Protein AF-A0A380FAA0-F1 (afdb_monomer)

Sequence (65 aa):
MNVKHRAWNYVAVGYGQDLQWWKTFFSVVRMVGYEGFVSLEMEDLTMSPEAGVDASIAALKQVLV

InterPro domains:
  IPR036237 Xylose isomerase-like superfamily [SSF51658] (8-64)

Foldseek 3Di:
DDPPPDPDFDAAACPPDHLVVLLVVQVVVVVVPDDDDDDDDAGGPVDDSVVSVVVNVVSCVSRHD

Nearest PDB structures (foldseek):
  3if4-assembly1_C  TM=4.368E-01  e=2.372E+00  unidentified
  8gmh-assembly2_F  TM=3.254E-01  e=1.451E+00  Streptococcus intermedius B196

Secondary structure (DSSP, 8-state):
---TT-S-----TTTSS-HHHHHHHHHHHHHTT--S--------TTS-HHHHHHHHHHHHTTT--

Solvent-accessible surface area (backbone atoms only — not comparable to full-atom values): 4156 Å² total; per-residue (Å²): 132,82,67,89,82,48,96,71,79,60,58,36,54,55,75,70,58,48,64,68,56,48,29,52,51,44,49,53,47,44,74,77,67,59,85,77,86,87,83,87,84,82,68,32,85,88,54,55,69,67,59,34,45,55,47,21,51,59,42,46,72,74,28,65,129

Radius of gyration: 13.34 Å; Cα contacts (8 Å, |Δi|>4): 58; chains: 1; bounding box: 32×20×34 Å

Mean predicted aligned error: 3.27 Å

pLDDT: mean 94.05, std 6.89, range [63.47, 98.31]

Organism: Staphylococcus gallinarum (NCBI:txid1293)

Structure (mmCIF, N/CA/C/O backbone):
data_AF-A0A380FAA0-F1
#
_entry.id   AF-A0A380FAA0-F1
#
loop_
_atom_site.group_PDB
_atom_site.id
_atom_site.type_symbol
_atom_site.label_atom_id
_atom_site.label_alt_id
_atom_site.label_comp_id
_atom_site.label_asym_id
_atom_site.label_entity_id
_atom_site.label_seq_id
_atom_site.pdbx_PDB_ins_code
_atom_site.Cartn_x
_atom_site.Cartn_y
_atom_site.Cartn_z
_atom_site.occupancy
_atom_site.B_iso_or_equiv
_atom_site.auth_seq_id
_atom_site.auth_comp_id
_atom_site.auth_asym_id
_atom_site.auth_atom_id
_atom_site.pdbx_PDB_model_num
ATOM 1 N N . MET A 1 1 ? 6.851 10.682 -17.778 1.00 63.47 1 MET A N 1
ATOM 2 C CA . MET A 1 1 ? 7.650 11.410 -16.761 1.00 63.47 1 MET A CA 1
ATOM 3 C C . MET A 1 1 ? 8.995 10.705 -16.591 1.00 63.47 1 MET A C 1
ATOM 5 O O . MET A 1 1 ? 9.026 9.490 -16.733 1.00 63.47 1 MET A O 1
ATOM 9 N N . ASN A 1 2 ? 10.101 11.418 -16.344 1.00 69.25 2 ASN A N 1
ATOM 10 C CA . ASN A 1 2 ? 11.415 10.782 -16.154 1.00 69.25 2 ASN A CA 1
ATOM 11 C C . ASN A 1 2 ? 11.584 10.330 -14.692 1.00 69.25 2 ASN A C 1
ATOM 13 O O . ASN A 1 2 ? 11.823 11.152 -13.811 1.00 69.25 2 ASN A O 1
ATOM 17 N N . VAL A 1 3 ? 11.436 9.026 -14.447 1.00 75.12 3 VAL A N 1
ATOM 18 C CA . VAL A 1 3 ? 11.540 8.415 -13.107 1.00 75.12 3 VAL A CA 1
ATOM 19 C C . VAL A 1 3 ? 12.997 8.157 -12.697 1.00 75.12 3 VAL A C 1
ATOM 21 O O . VAL A 1 3 ? 13.304 8.103 -11.514 1.00 75.12 3 VAL A O 1
ATOM 24 N N . LYS A 1 4 ? 13.923 8.054 -13.662 1.00 77.62 4 LYS A N 1
ATOM 25 C CA . LYS A 1 4 ? 15.304 7.581 -13.440 1.00 77.62 4 LYS A CA 1
ATOM 26 C C . LYS A 1 4 ? 16.194 8.541 -12.647 1.00 77.62 4 LYS A C 1
ATOM 28 O O . LYS A 1 4 ? 17.206 8.108 -12.111 1.00 77.62 4 LYS A O 1
ATOM 33 N N . HIS A 1 5 ? 15.847 9.824 -12.588 1.00 85.44 5 HIS A N 1
ATOM 34 C CA . HIS A 1 5 ? 16.601 10.828 -11.825 1.00 85.44 5 HIS A CA 1
ATOM 35 C C . HIS A 1 5 ? 15.901 11.246 -10.529 1.00 85.44 5 HIS A C 1
ATOM 37 O O . HIS A 1 5 ? 16.313 12.215 -9.894 1.00 85.44 5 HIS A O 1
ATOM 43 N N . ARG A 1 6 ? 14.823 10.556 -10.140 1.00 86.31 6 ARG A N 1
ATOM 44 C CA . ARG A 1 6 ? 14.138 10.836 -8.880 1.00 86.31 6 ARG A CA 1
ATOM 45 C C . ARG A 1 6 ? 14.839 10.117 -7.734 1.00 86.31 6 ARG A C 1
ATOM 47 O O . ARG A 1 6 ? 15.253 8.973 -7.875 1.00 86.31 6 ARG A O 1
ATOM 54 N N . ALA A 1 7 ? 14.916 10.783 -6.586 1.00 90.44 7 ALA A N 1
ATOM 55 C CA . ALA A 1 7 ? 15.400 10.170 -5.352 1.00 90.44 7 ALA A CA 1
ATOM 56 C C . ALA A 1 7 ? 14.389 9.174 -4.747 1.00 90.44 7 ALA A C 1
ATOM 58 O O . ALA A 1 7 ? 14.760 8.377 -3.893 1.00 90.44 7 ALA A O 1
ATOM 59 N N . TRP A 1 8 ? 13.118 9.232 -5.166 1.00 90.38 8 TRP A N 1
ATOM 60 C CA . TRP A 1 8 ? 12.037 8.382 -4.667 1.00 90.38 8 TRP A CA 1
ATOM 61 C C . TRP A 1 8 ? 10.885 8.270 -5.681 1.00 90.38 8 TRP A C 1
ATOM 63 O O . TRP A 1 8 ? 10.791 9.059 -6.628 1.00 90.38 8 TRP A O 1
ATOM 73 N N . ASN A 1 9 ? 10.014 7.280 -5.480 1.00 91.00 9 ASN A N 1
ATOM 74 C CA . ASN A 1 9 ? 8.831 7.011 -6.296 1.00 91.00 9 ASN A CA 1
ATOM 75 C C . ASN A 1 9 ? 7.694 6.483 -5.406 1.00 91.00 9 ASN A C 1
ATOM 77 O O . ASN A 1 9 ? 7.970 5.842 -4.391 1.00 91.00 9 ASN A O 1
ATOM 81 N N . TYR A 1 10 ? 6.440 6.723 -5.794 1.00 93.94 10 TYR A N 1
ATOM 82 C CA . TYR A 1 10 ? 5.309 6.012 -5.197 1.00 93.94 10 TYR A CA 1
ATOM 83 C C . TYR A 1 10 ? 5.356 4.546 -5.606 1.00 93.94 10 TYR A C 1
ATOM 85 O O . TYR A 1 10 ? 5.747 4.229 -6.725 1.00 93.94 10 TYR A O 1
ATOM 93 N N . VAL A 1 11 ? 4.986 3.657 -4.693 1.00 95.75 11 VAL A N 1
ATOM 94 C CA . VAL A 1 11 ? 4.991 2.217 -4.942 1.00 95.75 11 VAL A CA 1
ATOM 95 C C . VAL A 1 11 ? 3.704 1.582 -4.450 1.00 95.75 11 VAL A C 1
ATOM 97 O O . VAL A 1 11 ? 3.051 2.123 -3.554 1.00 95.75 11 VAL A O 1
ATOM 100 N N . ALA A 1 12 ? 3.355 0.434 -5.026 1.00 97.31 12 ALA A N 1
ATOM 101 C CA . ALA A 1 12 ? 2.210 -0.353 -4.585 1.00 97.31 12 ALA A CA 1
ATOM 102 C C . ALA A 1 12 ? 2.289 -0.675 -3.076 1.00 97.31 12 ALA A C 1
ATOM 104 O O . ALA A 1 12 ? 3.372 -0.817 -2.491 1.00 97.31 12 ALA A O 1
ATOM 105 N N . VAL A 1 13 ? 1.130 -0.804 -2.426 1.00 97.69 13 VAL A N 1
ATOM 106 C CA . VAL A 1 13 ? 1.047 -1.118 -0.991 1.00 97.69 13 VAL A CA 1
ATOM 107 C C . VAL A 1 13 ? 1.747 -2.455 -0.723 1.00 97.69 13 VAL A C 1
ATOM 109 O O . VAL A 1 13 ? 1.482 -3.450 -1.392 1.00 97.69 13 VAL A O 1
ATOM 112 N N . GLY A 1 14 ? 2.659 -2.474 0.253 1.00 96.00 14 GLY A N 1
ATOM 113 C CA . GLY A 1 14 ? 3.502 -3.632 0.575 1.00 96.00 14 GLY A CA 1
ATOM 114 C C . GLY A 1 14 ? 4.888 -3.640 -0.087 1.00 96.00 14 GLY A C 1
ATOM 115 O O . GLY A 1 14 ? 5.736 -4.418 0.340 1.00 96.00 14 GLY A O 1
ATOM 116 N N . TYR A 1 15 ? 5.148 -2.771 -1.073 1.00 95.81 15 TYR A N 1
ATOM 117 C CA . TYR A 1 15 ? 6.459 -2.653 -1.741 1.00 95.81 15 TYR A CA 1
ATOM 118 C C . TYR A 1 15 ? 7.323 -1.505 -1.199 1.00 95.81 15 TYR A C 1
ATOM 120 O O . TYR A 1 15 ? 8.527 -1.473 -1.440 1.00 95.81 15 TYR A O 1
ATOM 128 N N . GLY A 1 16 ? 6.716 -0.563 -0.473 1.00 95.25 16 GLY A N 1
ATOM 129 C CA . GLY A 1 16 ? 7.416 0.509 0.239 1.00 95.25 16 GLY A CA 1
ATOM 130 C C . GLY A 1 16 ? 7.517 0.190 1.724 1.00 95.25 16 GLY A C 1
ATOM 131 O O . GLY A 1 16 ? 8.538 -0.292 2.202 1.00 95.25 16 GLY A O 1
ATOM 132 N N . GLN A 1 17 ? 6.424 0.440 2.446 1.00 97.44 17 GLN A N 1
ATOM 133 C CA . GLN A 1 17 ? 6.254 -0.049 3.813 1.00 97.44 17 GLN A CA 1
ATOM 134 C C . GLN A 1 17 ? 5.805 -1.512 3.802 1.00 97.44 17 GLN A C 1
ATOM 136 O O . GLN A 1 17 ? 4.961 -1.893 2.983 1.00 97.44 17 GLN A O 1
ATOM 141 N N . ASP A 1 18 ? 6.341 -2.306 4.728 1.00 97.50 18 ASP A N 1
ATOM 142 C CA . ASP A 1 18 ? 6.003 -3.721 4.868 1.00 97.50 18 ASP A CA 1
ATOM 143 C C . ASP A 1 18 ? 4.598 -3.943 5.462 1.00 97.50 18 ASP A C 1
ATOM 145 O O . ASP A 1 18 ? 3.917 -3.026 5.933 1.00 97.50 18 ASP A O 1
ATOM 149 N N . LEU A 1 19 ? 4.136 -5.197 5.444 1.00 98.06 19 LEU A N 1
ATOM 150 C CA . LEU A 1 19 ? 2.809 -5.544 5.961 1.00 98.06 19 LEU A CA 1
ATOM 151 C C . LEU A 1 19 ? 2.667 -5.287 7.467 1.00 98.06 19 LEU A C 1
ATOM 153 O O . LEU A 1 19 ? 1.558 -5.025 7.930 1.00 98.06 19 LEU A O 1
ATOM 157 N N . GLN A 1 20 ? 3.751 -5.369 8.243 1.00 98.00 20 GLN A N 1
ATOM 158 C CA . GLN A 1 20 ? 3.693 -5.131 9.685 1.00 98.00 20 GLN A CA 1
ATOM 159 C C . GLN A 1 20 ? 3.432 -3.653 9.979 1.00 98.00 20 GLN A C 1
ATOM 161 O O . GLN A 1 20 ? 2.615 -3.322 10.847 1.00 98.00 20 GLN A O 1
ATOM 166 N N . TRP A 1 21 ? 4.074 -2.764 9.228 1.00 98.31 21 TRP A N 1
ATOM 167 C CA . TRP A 1 21 ? 3.826 -1.336 9.290 1.00 98.31 21 TRP A CA 1
ATOM 168 C C . TRP A 1 21 ? 2.364 -1.025 8.958 1.00 98.31 21 TRP A C 1
ATOM 170 O O . TRP A 1 21 ? 1.688 -0.366 9.748 1.00 98.31 21 TRP A O 1
ATOM 180 N N . TRP A 1 22 ? 1.830 -1.581 7.862 1.00 98.06 22 TRP A N 1
ATOM 181 C CA . TRP A 1 22 ? 0.432 -1.355 7.470 1.00 98.06 22 TRP A CA 1
ATOM 182 C C . TRP A 1 22 ? -0.581 -1.912 8.476 1.00 98.06 22 TRP A C 1
ATOM 184 O O . TRP A 1 22 ? -1.566 -1.237 8.773 1.00 98.06 22 TRP A O 1
ATOM 194 N N . LYS A 1 23 ? -0.327 -3.090 9.065 1.00 98.00 23 LYS A N 1
ATOM 195 C CA . LYS A 1 23 ? -1.151 -3.626 10.168 1.00 98.00 23 LYS A CA 1
ATOM 196 C C . LYS A 1 23 ? -1.192 -2.664 11.342 1.00 98.00 23 LYS A C 1
ATOM 198 O O . LYS A 1 23 ? -2.258 -2.399 11.893 1.00 98.00 23 LYS A O 1
A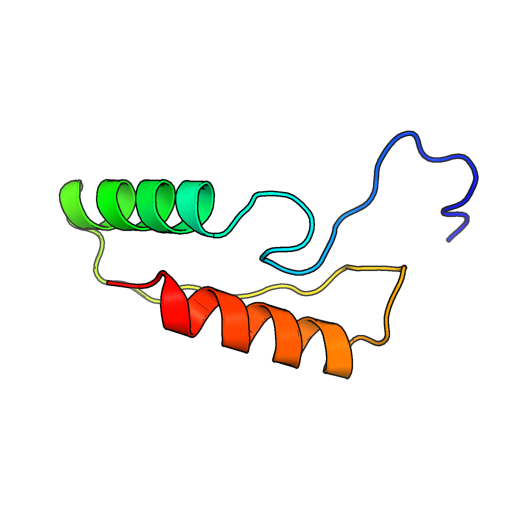TOM 203 N N . THR A 1 24 ? -0.030 -2.134 11.714 1.00 98.19 24 THR A N 1
ATOM 204 C CA . THR A 1 24 ? 0.092 -1.185 12.824 1.00 98.19 24 THR A CA 1
ATOM 205 C C . THR A 1 24 ? -0.675 0.097 12.514 1.00 98.19 24 THR A C 1
ATOM 207 O O . THR A 1 24 ? -1.467 0.548 13.337 1.00 98.19 24 THR A O 1
ATOM 210 N N . PHE A 1 25 ? -0.508 0.638 11.305 1.00 97.75 25 PHE A N 1
ATOM 211 C CA . PHE A 1 25 ? -1.208 1.833 10.846 1.00 97.75 25 PHE A CA 1
ATOM 212 C C . PHE A 1 25 ? -2.733 1.679 10.939 1.00 97.75 25 PHE A C 1
ATOM 214 O O . PHE A 1 25 ? -3.387 2.477 11.611 1.00 97.75 25 PHE A O 1
ATOM 221 N N . PHE A 1 26 ? -3.303 0.625 10.344 1.00 97.56 26 PHE A N 1
ATOM 222 C CA . PHE A 1 26 ? -4.754 0.419 10.370 1.00 97.56 26 PHE A CA 1
ATOM 223 C C . PHE A 1 26 ? -5.291 0.062 11.757 1.00 97.56 26 PHE A C 1
ATOM 225 O O . PHE A 1 26 ? -6.39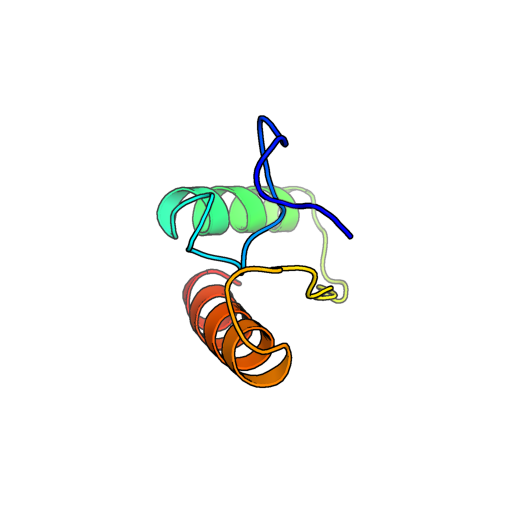0 0.491 12.103 1.00 97.56 26 PHE A O 1
ATOM 232 N N . SER A 1 27 ? -4.502 -0.620 12.593 1.00 97.12 27 SER A N 1
ATOM 233 C CA . SER A 1 27 ? -4.871 -0.858 13.994 1.00 97.12 27 SER A CA 1
ATOM 234 C C . SER A 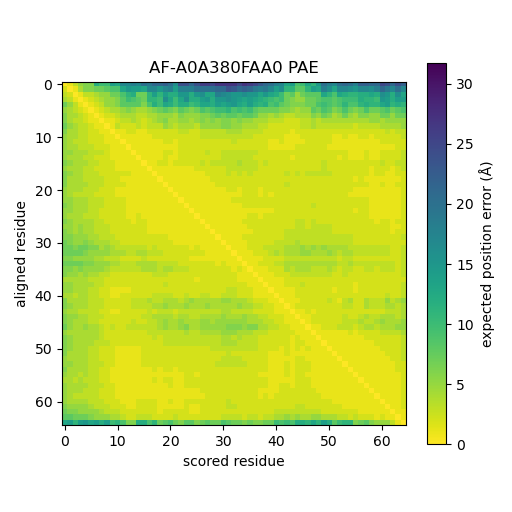1 27 ? -5.032 0.460 14.755 1.00 97.12 27 SER A C 1
ATOM 236 O O . SER A 1 27 ? -6.029 0.652 15.447 1.00 97.12 27 SER A O 1
ATOM 238 N N . VAL A 1 28 ? -4.102 1.405 14.582 1.00 97.81 28 VAL A N 1
ATOM 239 C CA . VAL A 1 28 ? -4.189 2.735 15.208 1.00 97.81 28 VAL A CA 1
ATOM 240 C C . VAL A 1 28 ? -5.385 3.522 14.670 1.00 97.81 28 VAL A C 1
ATOM 242 O O . VAL A 1 28 ? -6.134 4.095 15.458 1.00 97.81 28 VAL A O 1
ATOM 245 N N . VAL A 1 29 ? -5.611 3.510 13.351 1.00 97.38 29 VAL A N 1
ATOM 246 C CA . VAL A 1 29 ? -6.781 4.155 12.723 1.00 97.38 29 VAL A CA 1
ATOM 247 C C . VAL A 1 29 ? -8.092 3.610 13.304 1.00 97.38 29 VAL A C 1
ATOM 249 O O . VAL A 1 29 ? -8.995 4.379 13.640 1.00 97.38 29 VAL A O 1
ATOM 252 N N . ARG A 1 30 ? -8.188 2.293 13.509 1.00 96.31 30 ARG A N 1
ATOM 253 C CA . ARG A 1 30 ? -9.356 1.669 14.138 1.00 96.31 30 ARG A CA 1
ATOM 254 C C . ARG A 1 30 ? -9.500 2.062 15.610 1.00 96.31 30 ARG A C 1
ATOM 256 O O . ARG A 1 30 ? -10.609 2.365 16.044 1.00 96.31 30 ARG A O 1
ATOM 263 N N . MET A 1 31 ? -8.399 2.102 16.364 1.00 97.50 31 MET A N 1
ATOM 264 C CA . MET A 1 31 ? -8.387 2.483 17.785 1.00 97.50 31 MET A CA 1
ATOM 265 C C . MET A 1 31 ? -8.880 3.911 18.030 1.00 97.50 31 MET A C 1
ATOM 267 O O . MET A 1 31 ? -9.479 4.172 19.070 1.00 97.50 31 MET A O 1
ATOM 271 N N . VAL A 1 32 ? -8.662 4.828 17.083 1.00 97.69 32 VAL A N 1
ATOM 272 C CA . VAL A 1 32 ? -9.186 6.202 17.173 1.00 97.69 32 VAL A CA 1
ATOM 273 C C . VAL A 1 32 ? -10.650 6.324 16.725 1.00 97.69 32 VAL A C 1
ATOM 275 O O . VAL A 1 32 ? -11.187 7.428 16.686 1.00 97.69 32 VAL A O 1
ATOM 278 N N . GLY A 1 33 ? -11.313 5.204 16.418 1.00 97.50 33 GLY A N 1
ATOM 279 C CA . GLY A 1 33 ? -12.748 5.143 16.135 1.00 97.50 33 GLY A CA 1
ATOM 280 C C . GLY A 1 33 ? -13.129 5.338 14.668 1.00 97.50 33 GLY A C 1
ATOM 281 O O . GLY A 1 33 ? -14.295 5.594 14.379 1.00 97.50 33 GLY A O 1
ATOM 282 N N . TYR A 1 34 ? -12.185 5.231 13.729 1.00 97.00 34 TYR A N 1
ATOM 283 C CA . TYR A 1 34 ? -12.510 5.312 12.306 1.00 97.00 34 TYR A CA 1
ATOM 284 C C . TYR A 1 34 ? -13.148 4.008 11.795 1.00 97.00 34 TYR A C 1
ATOM 286 O O . TYR A 1 34 ? -12.601 2.923 11.993 1.00 97.00 34 TYR A O 1
ATOM 294 N N . GLU A 1 35 ? -14.287 4.128 11.105 1.00 95.62 35 GLU A N 1
ATOM 295 C CA . GLU A 1 35 ? -15.069 3.011 10.529 1.00 95.62 35 GLU A CA 1
ATOM 296 C C . GLU A 1 35 ? -15.465 3.255 9.060 1.00 95.62 35 GLU A C 1
ATOM 298 O O . GLU A 1 35 ? -16.383 2.631 8.531 1.00 95.62 35 GLU A O 1
ATOM 303 N N . GLY A 1 36 ? -14.809 4.212 8.402 1.00 95.88 36 GLY A N 1
ATOM 304 C CA . GLY A 1 36 ? -15.115 4.601 7.028 1.00 95.88 36 GLY A CA 1
ATOM 305 C C . GLY A 1 36 ? -14.392 3.774 5.963 1.00 95.88 36 GLY A C 1
ATOM 306 O O . GLY A 1 36 ? -13.728 2.774 6.236 1.00 95.88 36 GLY A O 1
ATOM 307 N N . PHE A 1 37 ? -14.507 4.230 4.715 1.00 95.94 37 PHE A N 1
ATOM 308 C CA . PHE A 1 37 ? -13.862 3.600 3.566 1.00 95.94 37 PHE A CA 1
ATOM 309 C C . PHE A 1 37 ? -12.361 3.889 3.500 1.00 95.94 37 PHE A C 1
ATOM 311 O O . PHE A 1 37 ? -11.930 5.037 3.575 1.00 95.94 37 PHE A O 1
ATOM 318 N N . VAL A 1 38 ? -11.572 2.852 3.224 1.00 95.12 38 VAL A 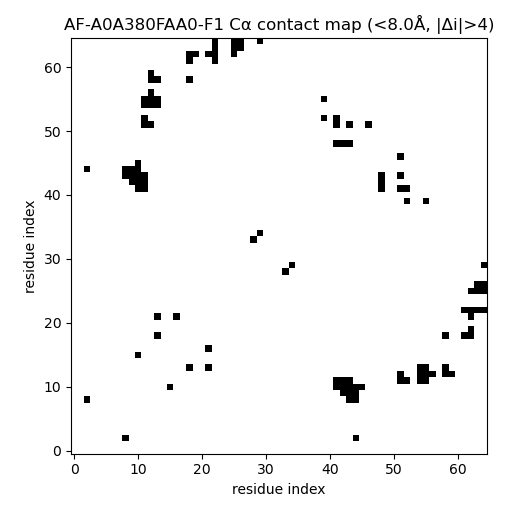N 1
ATOM 319 C CA . VAL A 1 38 ? -10.170 2.997 2.818 1.00 95.12 38 VAL A CA 1
ATOM 320 C C . VAL A 1 38 ? -10.114 3.056 1.294 1.00 95.12 38 VAL A C 1
ATOM 322 O O . VAL A 1 38 ? -10.462 2.088 0.621 1.00 95.12 38 VAL A O 1
ATOM 325 N N . SER A 1 39 ? -9.691 4.199 0.753 1.00 96.12 39 SER A N 1
ATOM 326 C CA . SER A 1 39 ? -9.497 4.384 -0.688 1.00 96.12 39 SER A CA 1
ATOM 327 C C . SER A 1 39 ? -8.057 4.060 -1.083 1.00 96.12 39 SER A C 1
ATOM 329 O O . SER A 1 39 ? -7.124 4.427 -0.372 1.00 96.12 39 SER A O 1
ATOM 331 N N . LEU A 1 40 ? -7.884 3.400 -2.228 1.00 95.88 40 LEU A N 1
ATOM 332 C CA . LEU A 1 40 ? -6.585 3.102 -2.829 1.00 95.88 40 LEU A CA 1
ATOM 333 C C . LEU A 1 40 ? -6.389 3.979 -4.068 1.00 95.88 40 LEU A C 1
ATOM 335 O O . LEU A 1 40 ? -7.236 3.991 -4.958 1.00 95.88 40 LEU A O 1
ATOM 339 N N . GLU A 1 41 ? -5.248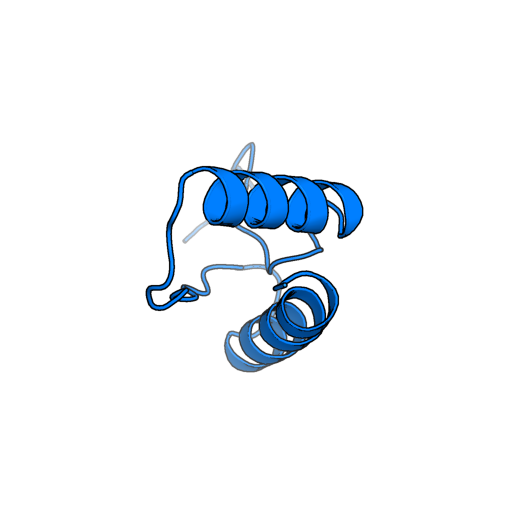 4.653 -4.137 1.00 96.12 41 GLU A N 1
ATOM 340 C CA . GLU A 1 41 ? -4.756 5.336 -5.331 1.00 96.12 41 GLU A CA 1
ATOM 341 C C . GLU A 1 41 ? -3.457 4.659 -5.778 1.00 96.12 41 GLU A C 1
ATOM 343 O O . GLU A 1 41 ? -2.592 4.358 -4.953 1.00 96.12 41 GLU A O 1
ATOM 348 N N . MET A 1 42 ? -3.342 4.365 -7.073 1.00 94.44 42 MET A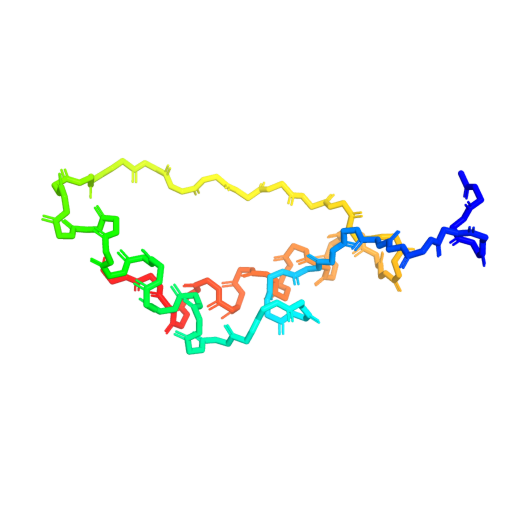 N 1
ATOM 349 C CA . MET A 1 42 ? -2.235 3.596 -7.632 1.00 94.44 42 MET A CA 1
ATOM 350 C C . MET A 1 42 ? -1.376 4.474 -8.548 1.00 94.44 42 MET A C 1
ATOM 352 O O . MET A 1 42 ? -1.800 4.823 -9.647 1.00 94.44 42 MET A O 1
ATOM 356 N N . GLU A 1 43 ? -0.149 4.776 -8.112 1.00 94.00 43 GLU A N 1
ATOM 357 C CA . GLU A 1 43 ? 0.811 5.625 -8.840 1.00 94.00 43 GLU A CA 1
ATOM 358 C C . GLU A 1 43 ? 2.212 4.994 -8.980 1.00 94.00 43 GLU A C 1
ATOM 360 O O . GLU A 1 43 ? 3.208 5.689 -9.199 1.00 94.00 43 GLU A O 1
ATOM 365 N N . ASP A 1 44 ? 2.325 3.667 -8.860 1.00 94.25 44 ASP A N 1
ATOM 366 C CA . ASP A 1 44 ? 3.612 2.997 -9.062 1.00 94.25 44 ASP A CA 1
ATOM 367 C C . ASP A 1 44 ? 4.015 2.979 -10.541 1.00 94.25 44 ASP A C 1
ATOM 369 O O . ASP A 1 44 ? 3.451 2.261 -11.364 1.00 94.25 44 ASP A O 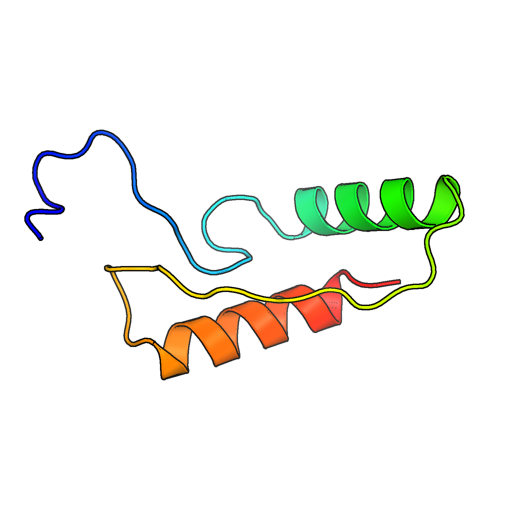1
ATOM 373 N N . LEU A 1 45 ? 5.045 3.756 -10.869 1.00 92.06 45 LEU A N 1
ATOM 374 C CA . LEU A 1 45 ? 5.615 3.840 -12.214 1.00 92.06 45 LEU A CA 1
ATOM 375 C C . LEU A 1 45 ? 6.522 2.654 -12.598 1.00 92.06 45 LEU A C 1
ATOM 377 O O . LEU A 1 45 ? 7.075 2.652 -13.700 1.00 92.06 45 LEU A O 1
ATOM 381 N N . THR A 1 46 ? 6.727 1.679 -11.707 1.00 90.75 46 THR A N 1
ATOM 382 C CA . THR A 1 46 ? 7.594 0.508 -11.937 1.00 90.75 46 THR A CA 1
ATOM 383 C C . THR A 1 46 ? 6.834 -0.752 -12.353 1.00 90.75 46 THR A C 1
ATOM 385 O O . THR A 1 46 ? 7.458 -1.721 -12.785 1.00 90.75 46 THR A O 1
ATOM 388 N N . MET A 1 47 ? 5.501 -0.736 -12.285 1.00 93.44 47 MET A N 1
ATOM 389 C CA . MET A 1 47 ? 4.626 -1.837 -12.698 1.00 93.44 47 MET A CA 1
ATOM 390 C C . MET A 1 47 ? 3.418 -1.321 -13.488 1.00 93.44 47 MET A C 1
ATOM 392 O O . MET A 1 47 ? 3.219 -0.113 -13.605 1.00 93.44 47 MET A O 1
ATOM 396 N N . SER A 1 48 ? 2.626 -2.224 -14.079 1.00 95.75 48 SER A N 1
ATOM 397 C CA . SER A 1 48 ? 1.381 -1.798 -14.729 1.00 95.75 48 SER A CA 1
ATOM 398 C C . SER A 1 48 ? 0.357 -1.344 -13.679 1.00 95.75 48 SER A C 1
ATOM 400 O O . SER A 1 48 ? 0.380 -1.855 -12.552 1.00 95.75 48 SER A O 1
ATOM 402 N N . PRO A 1 49 ? -0.555 -0.418 -14.030 1.00 95.00 49 PRO A N 1
ATOM 403 C CA . PRO A 1 49 ? -1.607 0.022 -13.119 1.00 95.00 49 PRO A CA 1
ATOM 404 C C . PRO A 1 49 ? -2.421 -1.142 -12.544 1.00 95.00 49 PRO A C 1
ATOM 406 O O . PRO A 1 49 ? -2.635 -1.201 -11.338 1.00 95.00 49 PRO A O 1
ATOM 409 N N . GLU A 1 50 ? -2.814 -2.104 -13.380 1.00 96.88 50 GLU A N 1
ATOM 410 C CA . GLU A 1 50 ? -3.623 -3.258 -12.976 1.00 96.88 50 GLU A CA 1
ATOM 411 C C . GLU A 1 50 ? -2.867 -4.144 -11.984 1.00 96.88 50 GLU A C 1
ATOM 413 O O . GLU A 1 50 ? -3.388 -4.465 -1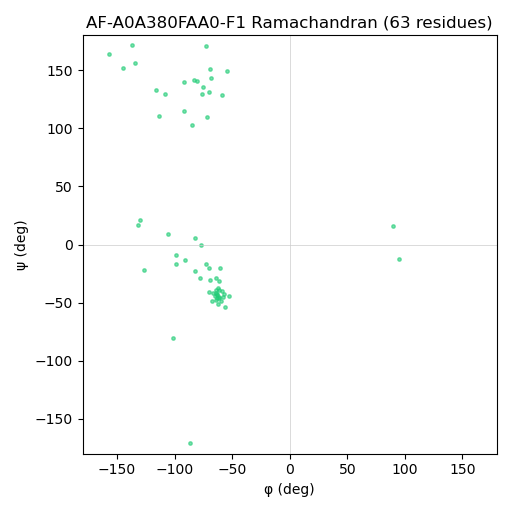0.918 1.00 96.88 50 GLU A O 1
ATOM 418 N N . ALA A 1 51 ? -1.606 -4.469 -12.291 1.00 97.31 51 ALA A N 1
ATOM 419 C CA . ALA A 1 51 ? -0.779 -5.309 -11.432 1.00 97.31 51 ALA A CA 1
ATOM 420 C C . ALA A 1 51 ? -0.566 -4.677 -10.051 1.00 97.31 51 ALA A C 1
ATOM 422 O O . ALA A 1 51 ? -0.601 -5.379 -9.039 1.00 97.31 51 ALA A O 1
ATOM 423 N N . GLY A 1 52 ? -0.371 -3.358 -9.988 1.00 97.19 52 GLY A N 1
ATOM 424 C CA . GLY A 1 52 ? -0.190 -2.687 -8.708 1.00 97.19 52 GLY A CA 1
ATOM 425 C C . GLY A 1 52 ? -1.475 -2.461 -7.929 1.00 97.19 52 GLY A C 1
ATOM 426 O O . GLY A 1 52 ? -1.428 -2.510 -6.698 1.00 97.19 52 GLY A O 1
ATOM 427 N N . VAL A 1 53 ? -2.623 -2.309 -8.598 1.00 97.81 53 VAL A N 1
ATOM 428 C CA . VAL A 1 53 ? -3.931 -2.370 -7.927 1.00 97.81 53 VAL A CA 1
ATOM 429 C C . VAL A 1 53 ? -4.128 -3.752 -7.304 1.00 97.81 53 VAL A C 1
ATOM 431 O O . VAL A 1 53 ? -4.391 -3.836 -6.104 1.00 97.81 53 VAL A O 1
ATOM 434 N N . ASP A 1 54 ? -3.928 -4.828 -8.066 1.00 97.88 54 ASP A N 1
ATOM 435 C CA . ASP A 1 54 ? -4.114 -6.201 -7.581 1.00 97.88 54 ASP A CA 1
ATOM 436 C C . ASP A 1 54 ? -3.176 -6.529 -6.413 1.00 97.88 54 ASP A C 1
ATOM 438 O O . ASP A 1 54 ? -3.616 -7.046 -5.379 1.00 97.88 54 ASP A O 1
ATOM 442 N N . ALA A 1 55 ? -1.895 -6.173 -6.538 1.00 97.31 55 ALA A N 1
ATOM 443 C CA . ALA A 1 55 ? -0.908 -6.378 -5.485 1.00 97.31 55 ALA A CA 1
ATOM 444 C C . ALA A 1 55 ? -1.239 -5.567 -4.222 1.00 97.31 55 ALA A C 1
ATOM 446 O O . ALA A 1 55 ? -1.206 -6.105 -3.112 1.00 97.31 55 ALA A O 1
ATOM 447 N N . SER A 1 56 ? -1.637 -4.301 -4.386 1.00 97.81 56 SER A N 1
ATOM 448 C CA . SER A 1 56 ? -2.028 -3.445 -3.262 1.00 97.81 56 SER A CA 1
ATOM 449 C C . SER A 1 56 ? -3.277 -3.973 -2.559 1.00 97.81 56 SER A C 1
ATOM 451 O O . SER A 1 56 ? -3.314 -4.018 -1.332 1.00 97.81 56 SER A O 1
ATOM 453 N N . ILE A 1 57 ? -4.285 -4.435 -3.304 1.00 97.62 57 ILE A N 1
ATOM 454 C CA . ILE A 1 57 ? -5.491 -5.053 -2.733 1.00 97.62 57 ILE A CA 1
ATOM 455 C C . ILE A 1 57 ? -5.132 -6.334 -1.972 1.00 97.62 57 ILE A C 1
ATOM 457 O O . ILE A 1 57 ? -5.650 -6.560 -0.875 1.00 97.62 57 ILE A O 1
ATOM 461 N N . ALA A 1 58 ? -4.248 -7.172 -2.519 1.00 97.94 58 ALA A N 1
ATOM 462 C CA . ALA A 1 58 ? -3.796 -8.389 -1.851 1.00 97.94 58 ALA A CA 1
ATOM 463 C C . ALA A 1 58 ? -3.058 -8.090 -0.534 1.00 97.94 58 ALA A C 1
ATOM 465 O O . ALA A 1 58 ? -3.244 -8.816 0.445 1.00 97.94 58 ALA A O 1
ATOM 466 N N . ALA A 1 59 ? -2.264 -7.017 -0.483 1.00 97.94 59 ALA A N 1
ATOM 467 C CA . ALA A 1 59 ? -1.640 -6.538 0.747 1.00 97.94 59 ALA A CA 1
ATOM 468 C C . ALA A 1 59 ? -2.684 -5.986 1.733 1.00 97.94 59 ALA A C 1
ATOM 470 O O . ALA A 1 59 ? -2.715 -6.403 2.889 1.00 97.94 59 ALA A O 1
ATOM 471 N N . LEU A 1 60 ? -3.591 -5.114 1.278 1.00 97.56 60 LEU A N 1
ATOM 472 C CA . LEU A 1 60 ? -4.629 -4.495 2.111 1.00 97.56 60 LEU A CA 1
ATOM 473 C C . LEU A 1 60 ? -5.548 -5.534 2.773 1.00 97.56 60 LEU A C 1
ATOM 475 O O . LEU A 1 60 ? -5.839 -5.433 3.964 1.00 97.56 60 LEU A O 1
ATOM 479 N N . LYS A 1 61 ? -5.927 -6.593 2.049 1.00 96.75 61 LYS A N 1
ATOM 480 C CA . LYS A 1 61 ? -6.721 -7.712 2.593 1.00 96.75 61 LYS A CA 1
ATOM 481 C C . LYS A 1 61 ? -6.043 -8.458 3.749 1.00 96.75 61 LYS A C 1
ATOM 483 O O . LYS A 1 61 ? -6.731 -9.142 4.496 1.00 96.75 61 LYS A O 1
ATOM 488 N N . GLN A 1 62 ? -4.722 -8.356 3.895 1.00 97.06 62 GLN A N 1
ATOM 489 C CA . GLN A 1 62 ? -3.976 -9.001 4.983 1.00 97.06 62 GLN A CA 1
ATOM 490 C C . GLN A 1 62 ? -3.823 -8.119 6.226 1.00 97.06 62 GLN A C 1
ATOM 492 O O . GLN A 1 62 ? -3.361 -8.609 7.261 1.00 97.06 62 GLN A O 1
ATOM 497 N N . VAL A 1 63 ? -4.116 -6.821 6.117 1.00 96.94 63 VAL A N 1
ATOM 498 C CA . VAL A 1 63 ? -3.744 -5.827 7.135 1.00 96.94 63 VAL A CA 1
ATOM 499 C C . VAL A 1 63 ? -4.911 -4.989 7.642 1.00 96.94 63 VAL A C 1
ATOM 501 O O . VAL A 1 63 ? -4.813 -4.448 8.739 1.00 96.94 63 VAL A O 1
ATOM 504 N N . LEU A 1 64 ? -5.994 -4.878 6.869 1.00 93.38 64 LEU A N 1
ATOM 505 C CA 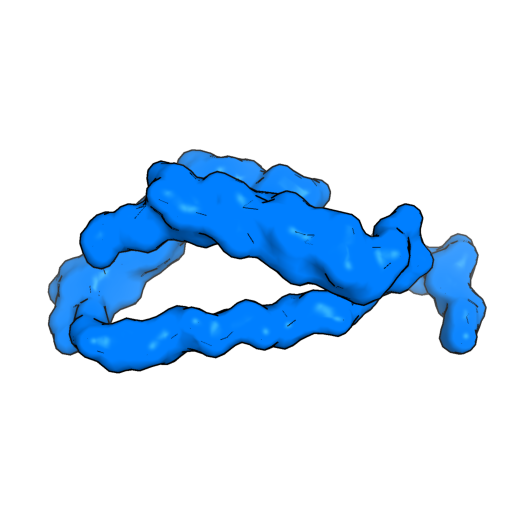. LEU A 1 64 ? -7.234 -4.251 7.316 1.00 93.38 64 LEU A CA 1
ATOM 506 C C . LEU A 1 64 ? -7.917 -5.145 8.362 1.00 93.38 64 LEU A C 1
ATOM 508 O O . LEU A 1 64 ? -8.052 -6.352 8.150 1.00 93.38 64 LEU A O 1
ATOM 512 N N . VAL A 1 65 ? -8.314 -4.534 9.481 1.00 77.75 65 VAL A N 1
ATOM 513 C CA . VAL A 1 65 ? -8.928 -5.167 10.662 1.00 77.75 65 VAL A CA 1
ATOM 514 C C . VAL A 1 65 ? -10.295 -4.580 10.971 1.00 77.75 65 VAL A C 1
ATOM 516 O O . VAL A 1 65 ? -10.481 -3.363 10.742 1.00 77.75 65 VAL A O 1
#